Protein AF-A0A120FIR7-F1 (afdb_monomer)

Structure (mmCIF, N/CA/C/O backbone):
data_AF-A0A120FIR7-F1
#
_entry.id   AF-A0A120FIR7-F1
#
loop_
_atom_site.group_PDB
_atom_site.id
_atom_site.type_symbol
_atom_site.label_atom_id
_atom_site.label_alt_id
_atom_site.label_comp_id
_a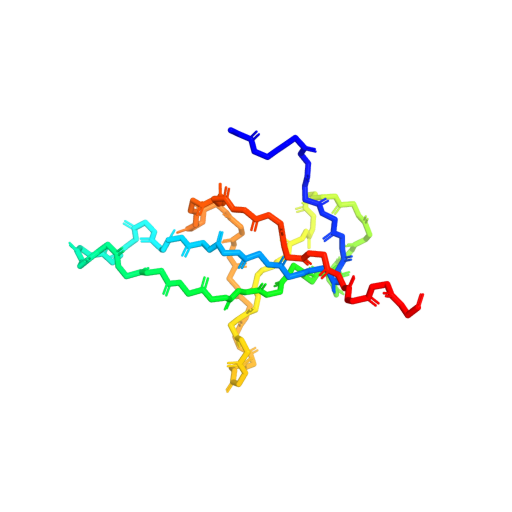tom_site.label_asym_id
_atom_site.label_entity_id
_atom_site.label_seq_id
_atom_site.pdbx_PDB_ins_code
_atom_site.Cartn_x
_atom_site.Cartn_y
_atom_site.Cartn_z
_atom_site.occupancy
_atom_site.B_iso_or_equiv
_atom_site.auth_seq_id
_atom_site.auth_comp_id
_atom_site.auth_asym_id
_atom_site.auth_atom_id
_atom_site.pdbx_PDB_model_num
ATOM 1 N N . MET A 1 1 ? -4.509 -11.667 3.380 1.00 49.91 1 MET A N 1
ATOM 2 C CA . MET A 1 1 ? -3.194 -11.337 2.797 1.00 49.91 1 MET A CA 1
ATOM 3 C C . MET A 1 1 ? -3.475 -10.743 1.434 1.00 49.91 1 MET A C 1
ATOM 5 O O . MET A 1 1 ? -4.220 -11.362 0.687 1.00 49.91 1 MET A O 1
ATOM 9 N N . ILE A 1 2 ? -3.006 -9.524 1.172 1.00 66.69 2 ILE A N 1
ATOM 10 C CA . ILE A 1 2 ? -3.046 -8.938 -0.172 1.00 66.69 2 ILE A CA 1
ATOM 11 C C . ILE A 1 2 ? -1.873 -9.560 -0.939 1.00 66.69 2 ILE A C 1
ATOM 13 O O . ILE A 1 2 ? -0.730 -9.441 -0.495 1.00 66.69 2 ILE A O 1
ATOM 17 N N . ASP A 1 3 ? -2.154 -10.260 -2.037 1.00 69.56 3 ASP A N 1
ATOM 18 C CA . ASP A 1 3 ? -1.130 -10.897 -2.868 1.00 69.56 3 ASP A CA 1
ATOM 19 C C . ASP A 1 3 ? -0.475 -9.853 -3.778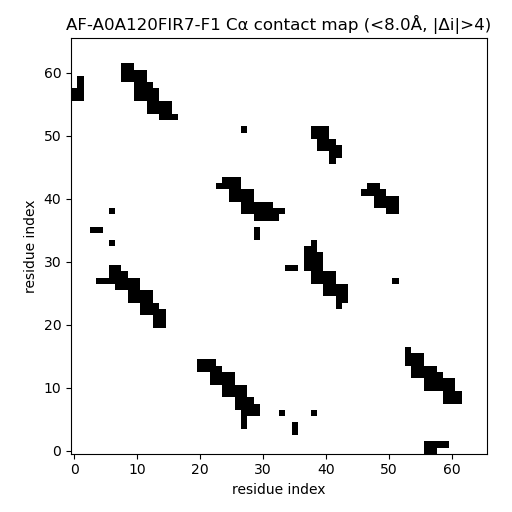 1.00 69.56 3 ASP A C 1
ATOM 21 O O . ASP A 1 3 ? -0.932 -9.589 -4.887 1.00 69.56 3 ASP A O 1
ATOM 25 N N . GLY A 1 4 ? 0.607 -9.255 -3.279 1.00 85.94 4 GLY A N 1
ATOM 26 C CA . GLY A 1 4 ? 1.398 -8.267 -4.008 1.00 85.94 4 GLY A CA 1
ATOM 27 C C . GLY A 1 4 ? 0.816 -6.855 -3.935 1.00 85.94 4 GLY A C 1
ATOM 28 O O . GLY A 1 4 ? -0.369 -6.619 -4.157 1.00 85.94 4 GLY A O 1
ATOM 29 N N . LEU A 1 5 ? 1.679 -5.896 -3.609 1.00 93.00 5 LEU A N 1
ATOM 30 C CA . LEU A 1 5 ? 1.342 -4.478 -3.661 1.00 93.00 5 LEU A CA 1
ATOM 31 C C . LEU A 1 5 ? 1.428 -3.984 -5.106 1.00 93.00 5 LEU A C 1
ATOM 33 O O . LEU A 1 5 ? 2.304 -4.417 -5.856 1.00 93.00 5 LEU A O 1
ATOM 37 N N . ILE A 1 6 ? 0.536 -3.072 -5.483 1.00 94.38 6 ILE A N 1
ATOM 38 C CA . ILE A 1 6 ? 0.539 -2.413 -6.789 1.00 94.38 6 ILE A CA 1
ATOM 39 C C . ILE A 1 6 ? 1.087 -0.999 -6.595 1.00 94.38 6 ILE A C 1
ATOM 41 O O . ILE A 1 6 ? 0.703 -0.307 -5.653 1.00 94.38 6 ILE A O 1
ATOM 45 N N . ALA A 1 7 ? 2.008 -0.591 -7.465 1.00 94.62 7 ALA A N 1
ATOM 46 C CA . ALA A 1 7 ? 2.568 0.754 -7.441 1.00 94.62 7 ALA A CA 1
ATOM 47 C C . ALA A 1 7 ? 1.487 1.816 -7.685 1.00 94.62 7 ALA A C 1
ATOM 49 O O . ALA A 1 7 ? 0.568 1.606 -8.472 1.00 94.62 7 ALA A O 1
ATOM 50 N N . ASP A 1 8 ? 1.632 2.951 -7.008 1.00 93.75 8 ASP A N 1
ATOM 51 C CA . ASP A 1 8 ? 0.802 4.157 -7.096 1.00 93.75 8 ASP A CA 1
ATOM 52 C C . ASP A 1 8 ? -0.668 3.984 -6.666 1.00 93.75 8 ASP A C 1
ATOM 54 O O . ASP A 1 8 ? -1.456 4.931 -6.724 1.00 93.75 8 ASP A O 1
ATOM 58 N N . GLU A 1 9 ? -1.020 2.812 -6.137 1.00 95.12 9 GLU A N 1
ATOM 59 C CA . GLU A 1 9 ? -2.349 2.470 -5.637 1.00 95.12 9 GLU A CA 1
ATOM 60 C C . GLU A 1 9 ? -2.511 2.751 -4.135 1.00 95.12 9 GLU A C 1
ATOM 62 O O . GLU A 1 9 ? -1.541 2.842 -3.374 1.00 95.12 9 GLU A O 1
ATOM 67 N N . HIS A 1 10 ? -3.768 2.873 -3.697 1.00 95.62 10 HIS A N 1
ATOM 68 C CA . HIS A 1 10 ? -4.117 3.224 -2.320 1.00 95.62 10 HIS A CA 1
ATOM 69 C C . HIS A 1 10 ? -4.647 2.025 -1.535 1.00 95.62 10 HIS A C 1
ATOM 71 O O . HIS A 1 10 ? -5.397 1.206 -2.057 1.00 95.62 10 HIS A O 1
ATOM 77 N N . TYR A 1 11 ? -4.315 1.938 -0.251 1.00 96.38 11 TYR A N 1
ATOM 78 C CA . TYR A 1 11 ? -4.713 0.822 0.603 1.00 96.38 11 TYR A CA 1
ATOM 79 C C . TYR A 1 11 ? -5.162 1.301 1.980 1.00 96.38 11 TYR A C 1
ATOM 81 O O . TYR A 1 11 ? -4.596 2.238 2.540 1.00 96.38 11 TYR A O 1
ATOM 89 N N . TRP A 1 12 ? -6.143 0.603 2.550 1.00 96.19 12 TRP A N 1
ATOM 90 C CA . TRP A 1 12 ? -6.391 0.635 3.987 1.00 96.19 12 TRP A CA 1
ATOM 91 C C . TRP A 1 12 ? -5.352 -0.217 4.693 1.00 96.19 12 TRP A C 1
ATOM 93 O O . TRP A 1 12 ? -5.190 -1.405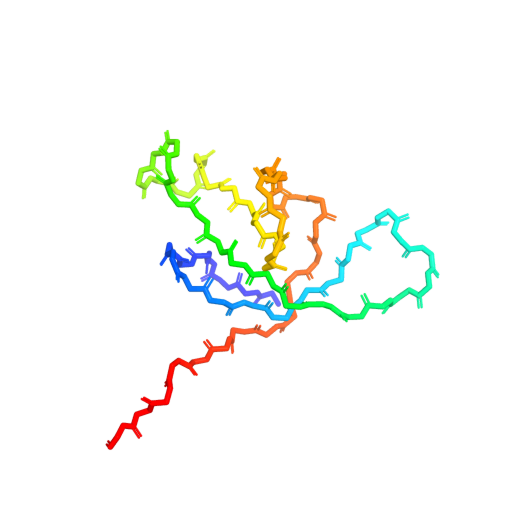 4.386 1.00 96.19 12 TRP A O 1
ATOM 103 N N . VAL A 1 13 ? -4.683 0.390 5.665 1.00 95.50 13 VAL A N 1
ATOM 104 C CA . VAL A 1 13 ? -3.651 -0.259 6.462 1.00 95.50 13 VAL A CA 1
ATOM 105 C C . VAL A 1 13 ? -3.821 0.039 7.940 1.00 95.50 13 VAL A C 1
ATOM 107 O O . VAL A 1 13 ? -4.468 1.009 8.339 1.00 95.50 13 VAL A O 1
ATOM 110 N N . ARG A 1 14 ? -3.170 -0.785 8.750 1.00 94.44 14 ARG A N 1
ATOM 111 C CA . ARG A 1 14 ? -2.919 -0.535 10.165 1.00 94.44 14 ARG A CA 1
ATOM 112 C C . ARG A 1 14 ? -1.414 -0.469 10.391 1.00 94.44 14 ARG A C 1
ATOM 114 O O . ARG A 1 14 ? -0.695 -1.361 9.947 1.00 94.44 14 ARG A O 1
ATOM 121 N N . ALA A 1 15 ? -0.929 0.575 11.059 1.00 91.56 15 ALA A N 1
ATOM 122 C CA . ALA A 1 15 ? 0.477 0.640 11.455 1.00 91.56 15 ALA A CA 1
ATOM 123 C C . ALA A 1 15 ? 0.738 -0.370 12.578 1.00 91.56 15 ALA A C 1
ATOM 125 O O . ALA A 1 15 ? -0.008 -0.412 13.554 1.00 91.56 15 ALA A O 1
ATOM 126 N N . LYS A 1 16 ? 1.798 -1.172 12.463 1.00 91.31 16 LYS A N 1
ATOM 127 C CA . LYS A 1 16 ? 2.147 -2.177 13.483 1.00 91.31 16 LYS A CA 1
ATOM 128 C C . LYS A 1 16 ? 2.663 -1.553 14.779 1.00 91.31 16 LYS A C 1
ATOM 130 O O . LYS A 1 16 ? 2.601 -2.188 15.823 1.00 91.31 16 LYS A O 1
ATOM 135 N N . SER A 1 17 ? 3.186 -0.332 14.705 1.00 85.31 17 SER A N 1
ATOM 136 C CA . SER A 1 17 ? 3.685 0.434 15.850 1.00 85.31 17 SER A CA 1
ATOM 137 C C . SER A 1 17 ? 2.590 1.171 16.626 1.00 85.31 17 SER A C 1
ATOM 139 O O . SER A 1 17 ? 2.862 1.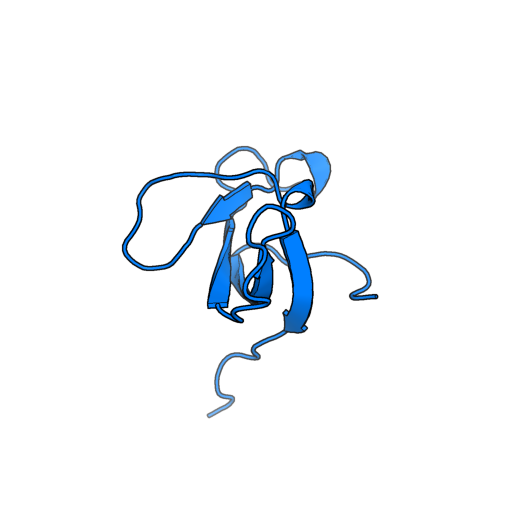669 17.716 1.00 85.31 17 SER A O 1
ATOM 141 N N . ALA A 1 18 ? 1.375 1.273 16.079 1.00 77.00 18 ALA A N 1
ATOM 142 C CA . ALA A 1 18 ? 0.268 1.970 16.717 1.00 77.00 18 ALA A CA 1
ATOM 143 C C . ALA A 1 18 ? -0.576 0.988 17.548 1.00 77.00 18 ALA A C 1
ATOM 145 O O . ALA A 1 18 ? -1.252 0.116 17.004 1.00 77.00 18 ALA A O 1
ATOM 146 N N . ASP A 1 19 ? -0.556 1.152 18.874 1.00 70.25 19 ASP A N 1
ATOM 147 C CA . ASP A 1 19 ? -1.316 0.314 19.821 1.00 70.25 19 ASP A CA 1
ATOM 148 C C . ASP A 1 19 ? -2.837 0.554 19.779 1.00 70.25 19 ASP A C 1
ATOM 150 O O . ASP A 1 19 ? -3.612 -0.213 20.350 1.00 70.25 19 ASP A O 1
ATOM 154 N N . ASP A 1 20 ? -3.291 1.616 19.113 1.00 80.75 20 ASP A N 1
ATOM 155 C CA . ASP A 1 20 ? -4.706 1.996 19.058 1.00 80.75 20 ASP A CA 1
ATOM 156 C C . ASP A 1 20 ? -5.504 1.245 17.978 1.00 80.75 20 ASP A C 1
ATOM 158 O O . ASP A 1 20 ? -6.735 1.312 17.949 1.00 80.75 20 ASP A O 1
ATOM 162 N N . GLY A 1 21 ? -4.819 0.506 17.100 1.00 79.75 21 GLY A N 1
ATOM 163 C CA . GLY A 1 21 ? -5.440 -0.220 15.998 1.00 79.75 21 GLY A CA 1
ATOM 164 C C . GLY A 1 21 ? -6.071 0.681 14.934 1.00 79.75 21 GLY A C 1
ATOM 165 O O . GLY A 1 21 ? -6.893 0.192 14.153 1.00 79.75 21 GLY A O 1
ATOM 166 N N . THR A 1 22 ? -5.705 1.965 14.891 1.00 89.56 22 THR A N 1
ATOM 167 C CA . THR A 1 22 ? -6.273 2.938 13.957 1.00 89.56 22 THR A CA 1
ATOM 168 C C . THR A 1 22 ? -5.989 2.541 12.509 1.00 89.56 22 THR A C 1
ATOM 170 O O . THR A 1 22 ? -4.855 2.247 12.119 1.00 89.56 22 THR A O 1
ATOM 173 N N . LEU A 1 23 ? -7.051 2.544 11.700 1.00 94.06 23 LEU A N 1
ATOM 174 C CA . LEU A 1 23 ? -6.965 2.356 10.257 1.00 94.06 23 LEU A CA 1
ATOM 175 C C . LEU A 1 23 ? -6.660 3.681 9.575 1.00 94.06 23 LEU A C 1
ATOM 177 O O . LEU A 1 23 ? -7.285 4.700 9.870 1.00 94.06 23 LEU A O 1
ATOM 181 N N . GLN A 1 24 ? -5.752 3.645 8.611 1.00 94.00 24 GLN A N 1
ATOM 182 C CA . GLN A 1 24 ? -5.431 4.795 7.777 1.00 94.00 24 GLN A CA 1
ATOM 183 C C . GLN A 1 24 ? -5.284 4.392 6.316 1.00 94.00 24 GLN A C 1
ATOM 185 O O . GLN A 1 24 ? -5.032 3.229 5.994 1.00 94.00 24 GLN A O 1
ATOM 190 N N . VAL A 1 25 ? -5.460 5.374 5.437 1.00 95.44 25 VAL A N 1
ATOM 191 C CA . VAL A 1 25 ? -5.191 5.222 4.010 1.00 95.44 25 VAL A CA 1
ATOM 192 C C . VAL A 1 25 ? -3.729 5.542 3.761 1.00 95.44 25 VAL A C 1
ATOM 194 O O . VAL A 1 25 ? -3.218 6.539 4.265 1.00 95.44 25 VAL A O 1
ATOM 197 N N . VAL A 1 26 ? -3.077 4.719 2.953 1.00 95.81 26 VAL A N 1
ATOM 198 C CA . VAL A 1 26 ? -1.731 4.977 2.443 1.00 95.81 26 VAL A CA 1
ATOM 199 C C . VAL A 1 26 ? -1.675 4.764 0.942 1.00 95.81 26 VAL A C 1
ATOM 201 O O . VAL A 1 26 ? -2.519 4.063 0.385 1.00 95.81 26 VAL A O 1
ATOM 204 N N . GLN A 1 27 ? -0.664 5.338 0.302 1.00 96.44 27 GLN A N 1
ATOM 205 C CA . GLN A 1 27 ? -0.301 5.050 -1.079 1.00 96.44 27 GLN A CA 1
ATOM 206 C C . GLN A 1 27 ? 0.978 4.211 -1.111 1.00 96.44 27 GLN A C 1
ATOM 208 O O . GLN A 1 27 ? 1.928 4.487 -0.375 1.00 96.44 27 GLN A O 1
ATOM 213 N N . VAL A 1 28 ? 1.017 3.201 -1.975 1.00 96.06 28 VAL A N 1
ATOM 214 C CA . VAL A 1 28 ? 2.253 2.484 -2.305 1.00 96.06 28 VAL A CA 1
ATOM 215 C C . VAL A 1 28 ? 2.989 3.280 -3.377 1.00 96.06 28 VAL A C 1
ATOM 217 O O . VAL A 1 28 ? 2.431 3.558 -4.428 1.00 96.06 28 VAL A O 1
ATOM 220 N N . SER A 1 29 ? 4.243 3.643 -3.133 1.00 95.44 29 SER A N 1
ATOM 221 C CA . SER A 1 29 ? 5.064 4.429 -4.055 1.00 95.44 29 SER A CA 1
ATOM 222 C C . SER A 1 29 ? 6.236 3.618 -4.591 1.00 95.44 29 SER A C 1
ATOM 224 O O . SER A 1 29 ? 6.986 3.007 -3.823 1.00 95.44 29 SER A O 1
ATOM 226 N N . SER A 1 30 ? 6.439 3.681 -5.907 1.00 95.69 30 SER A N 1
ATOM 227 C CA . SER A 1 30 ? 7.576 3.084 -6.619 1.00 95.69 30 SER A CA 1
ATOM 228 C C . SER A 1 30 ? 8.706 4.082 -6.903 1.00 95.69 30 SER A C 1
ATOM 230 O O . SER A 1 30 ? 9.503 3.869 -7.817 1.00 95.69 30 SER A O 1
ATOM 232 N N . VAL A 1 31 ? 8.795 5.192 -6.155 1.00 95.25 31 VAL A N 1
ATOM 233 C CA . VAL A 1 31 ? 9.795 6.249 -6.416 1.00 95.25 31 VAL A CA 1
ATOM 234 C C . VAL A 1 31 ? 11.242 5.743 -6.335 1.00 95.25 31 VAL A C 1
ATOM 236 O O . VAL A 1 31 ? 12.113 6.257 -7.035 1.00 95.25 31 VAL A O 1
ATOM 239 N N . PHE A 1 32 ? 11.503 4.713 -5.523 1.00 93.50 32 PHE A N 1
ATOM 240 C CA . PHE A 1 32 ? 12.832 4.110 -5.373 1.00 93.50 32 PHE A CA 1
ATOM 241 C C . PHE A 1 32 ? 13.098 2.956 -6.349 1.00 93.50 32 PHE A C 1
ATOM 243 O O . PHE A 1 32 ? 14.232 2.491 -6.445 1.00 93.50 32 PHE A O 1
ATOM 250 N N . GLY A 1 33 ? 12.087 2.501 -7.091 1.00 94.31 33 GLY A N 1
ATOM 251 C CA . GLY A 1 33 ? 12.226 1.437 -8.077 1.00 94.31 33 GLY A CA 1
ATOM 252 C C . GLY A 1 33 ? 10.890 0.775 -8.435 1.00 94.31 33 GLY A C 1
ATOM 253 O O . GLY A 1 33 ? 9.958 0.780 -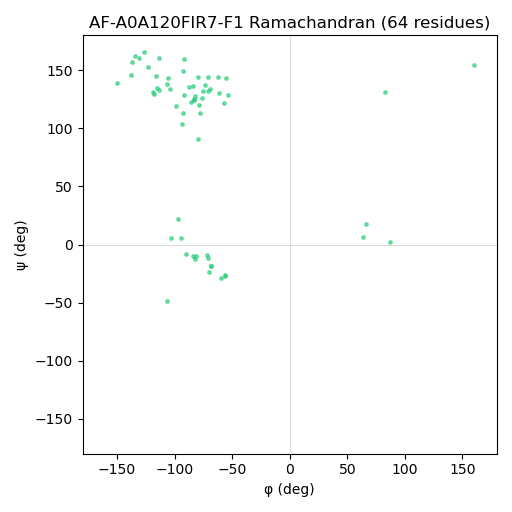7.631 1.00 94.31 33 GLY A O 1
ATOM 254 N N . PRO A 1 34 ? 10.781 0.184 -9.639 1.00 92.69 34 PRO A N 1
ATOM 255 C CA . PRO A 1 34 ? 9.532 -0.390 -10.140 1.00 92.69 34 PRO A CA 1
ATOM 256 C C . PRO A 1 34 ? 9.234 -1.802 -9.613 1.00 92.69 34 PRO A C 1
ATOM 258 O O . PRO A 1 34 ? 8.149 -2.321 -9.863 1.00 92.69 34 PRO A O 1
ATOM 261 N N . THR A 1 35 ? 10.180 -2.455 -8.934 1.00 92.06 35 THR A N 1
ATOM 262 C CA . THR A 1 35 ? 9.972 -3.792 -8.365 1.00 92.06 35 THR A CA 1
ATOM 263 C C . THR A 1 35 ? 9.488 -3.696 -6.912 1.00 92.06 35 THR A C 1
ATOM 265 O O . THR A 1 35 ? 9.878 -2.764 -6.205 1.00 92.06 35 THR A O 1
ATOM 268 N N . PRO A 1 36 ? 8.672 -4.659 -6.429 1.00 91.81 36 PRO A N 1
ATOM 269 C CA . PRO A 1 36 ? 8.078 -4.601 -5.088 1.00 91.81 36 PRO A CA 1
ATOM 270 C C . PRO A 1 36 ? 9.074 -4.453 -3.932 1.00 91.81 36 PRO A C 1
ATOM 272 O O . PRO A 1 36 ? 8.724 -3.924 -2.884 1.00 91.81 36 PRO A O 1
ATOM 275 N N . GLU A 1 37 ? 10.317 -4.901 -4.117 1.00 92.75 37 GLU A N 1
ATOM 276 C CA . GLU A 1 37 ? 11.395 -4.776 -3.126 1.00 92.75 37 GLU A CA 1
ATOM 277 C C . GLU A 1 37 ? 11.869 -3.329 -2.902 1.00 92.75 37 GLU A C 1
ATOM 279 O O . GLU A 1 37 ? 12.474 -3.041 -1.873 1.00 92.75 37 GLU A O 1
ATOM 284 N N . PHE A 1 38 ? 11.573 -2.417 -3.835 1.00 94.06 38 PHE A N 1
ATOM 285 C CA . PHE A 1 38 ? 11.855 -0.983 -3.716 1.00 94.06 38 PHE A CA 1
ATOM 286 C C . PHE A 1 38 ? 10.609 -0.157 -3.386 1.00 94.06 38 PHE A C 1
ATOM 288 O O . PHE A 1 38 ? 10.668 1.074 -3.378 1.00 94.06 38 PHE A O 1
ATOM 295 N N . PHE A 1 39 ? 9.467 -0.799 -3.138 1.00 96.31 39 PHE A N 1
ATOM 296 C CA . PHE A 1 39 ? 8.259 -0.064 -2.801 1.00 96.31 39 PHE A CA 1
ATOM 297 C C . PHE A 1 39 ? 8.357 0.542 -1.408 1.00 96.31 39 PHE A C 1
ATOM 299 O O . PHE A 1 39 ? 8.908 -0.032 -0.472 1.00 96.31 39 PHE A O 1
ATOM 306 N N . SER A 1 40 ? 7.772 1.722 -1.286 1.00 96.25 40 SER A N 1
ATOM 307 C CA . SER A 1 40 ? 7.623 2.450 -0.033 1.00 96.25 40 SER A CA 1
ATOM 308 C C . SER A 1 40 ? 6.162 2.818 0.176 1.00 96.25 40 SER A C 1
ATOM 310 O O . SER A 1 40 ? 5.350 2.724 -0.745 1.00 96.25 40 SER A O 1
ATOM 312 N N . VAL A 1 41 ? 5.816 3.224 1.389 1.00 96.19 41 VAL A N 1
ATOM 313 C CA . VAL A 1 41 ? 4.465 3.644 1.758 1.00 96.19 41 VAL A CA 1
ATOM 314 C C . VAL A 1 41 ? 4.471 5.119 2.127 1.00 96.19 41 VAL A C 1
ATOM 316 O O . VAL A 1 41 ? 5.331 5.559 2.889 1.00 96.19 41 VAL A O 1
ATOM 319 N N . ILE A 1 42 ? 3.498 5.865 1.611 1.00 95.69 42 ILE A N 1
ATOM 320 C CA . ILE A 1 42 ? 3.296 7.284 1.905 1.00 95.69 42 ILE A CA 1
ATOM 321 C C . ILE A 1 42 ? 1.923 7.460 2.549 1.00 95.69 42 ILE A C 1
ATOM 323 O O . ILE A 1 42 ? 0.914 6.968 2.037 1.00 95.69 42 ILE A O 1
ATOM 327 N N . VAL A 1 43 ? 1.873 8.185 3.664 1.00 93.00 43 VAL A N 1
ATOM 328 C CA . VAL A 1 43 ? 0.607 8.641 4.252 1.00 93.00 43 VAL A CA 1
ATOM 329 C C . VAL A 1 43 ? 0.181 9.923 3.526 1.00 93.00 43 VAL A C 1
ATOM 331 O O . VAL A 1 43 ? 0.970 10.867 3.491 1.00 93.00 43 VAL A O 1
ATOM 334 N N . PRO A 1 44 ? -1.034 10.014 2.950 1.00 90.12 44 PRO A N 1
ATOM 335 C CA . PRO A 1 44 ? -1.485 11.217 2.260 1.00 90.12 44 PRO A CA 1
ATOM 336 C C . PRO A 1 44 ? -1.363 12.467 3.140 1.00 90.12 44 PRO A C 1
ATOM 338 O O . PRO A 1 44 ? -1.840 12.490 4.274 1.00 90.12 44 PRO A O 1
ATOM 341 N N . GLY A 1 45 ? -0.726 13.512 2.610 1.00 88.38 45 GLY A N 1
ATOM 342 C CA . GLY A 1 45 ? -0.421 14.741 3.353 1.00 88.38 45 GLY A CA 1
ATOM 343 C C . GLY A 1 45 ? 0.901 14.710 4.133 1.00 88.38 45 GLY A C 1
ATOM 344 O O . GLY A 1 45 ? 1.226 15.693 4.796 1.00 88.38 45 GLY A O 1
ATOM 345 N N . SER A 1 46 ? 1.661 13.618 4.043 1.00 88.75 46 SER A N 1
ATOM 346 C CA . SER A 1 46 ? 3.036 13.492 4.525 1.00 88.75 46 SER A CA 1
ATOM 347 C C . SER A 1 46 ? 3.983 13.250 3.350 1.00 88.75 46 SER A C 1
ATOM 349 O O . SER A 1 46 ? 3.643 12.523 2.422 1.00 88.75 46 SER A O 1
ATOM 351 N N . ASP A 1 47 ? 5.195 13.795 3.436 1.00 86.88 47 ASP A N 1
ATOM 352 C CA . ASP A 1 47 ? 6.280 13.530 2.478 1.00 86.88 47 ASP A CA 1
ATOM 353 C C . ASP A 1 47 ? 7.213 12.401 2.967 1.00 86.88 47 ASP A C 1
ATOM 355 O O . ASP A 1 47 ? 8.266 12.133 2.384 1.00 86.88 47 ASP A O 1
ATOM 359 N N . GLN A 1 48 ? 6.871 11.757 4.089 1.00 92.38 48 GLN A N 1
ATOM 360 C CA . GLN A 1 48 ? 7.668 10.683 4.669 1.00 92.38 48 GLN A CA 1
ATOM 361 C C . GLN A 1 48 ? 7.371 9.345 3.987 1.00 92.38 48 GLN A C 1
ATOM 363 O O . GLN A 1 48 ? 6.226 8.899 3.919 1.00 92.38 48 GLN A O 1
ATOM 368 N N . HIS A 1 49 ? 8.439 8.688 3.539 1.00 94.69 49 HIS A N 1
ATOM 369 C CA . HIS A 1 49 ? 8.403 7.325 3.032 1.00 94.69 49 HIS A CA 1
ATOM 370 C C . HIS A 1 49 ? 8.682 6.337 4.164 1.00 94.69 49 HIS A C 1
ATOM 372 O O . HIS A 1 49 ? 9.687 6.449 4.868 1.00 94.69 49 HIS A O 1
ATOM 378 N N . HIS A 1 50 ? 7.803 5.354 4.300 1.00 94.56 50 HIS A N 1
ATOM 379 C CA . HIS A 1 50 ? 7.898 4.273 5.274 1.00 94.56 50 HIS A CA 1
ATOM 380 C C . HIS A 1 50 ? 8.113 2.928 4.580 1.00 94.56 50 HIS A C 1
ATOM 382 O O . HIS A 1 50 ? 7.803 2.783 3.391 1.00 94.56 50 HIS A O 1
ATOM 388 N N . SER A 1 51 ? 8.605 1.931 5.320 1.00 94.38 51 SER A N 1
ATOM 389 C CA . SER A 1 51 ? 8.676 0.574 4.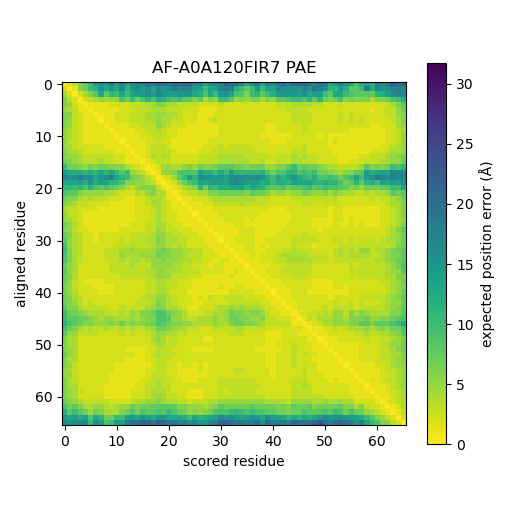783 1.00 94.38 51 SER A CA 1
ATOM 390 C C . SER A 1 51 ? 7.267 -0.029 4.739 1.00 94.38 51 SER A C 1
ATOM 392 O O . SER A 1 51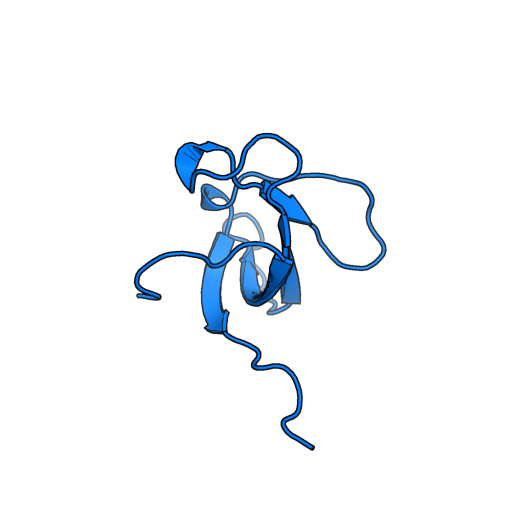 ? 6.516 0.107 5.709 1.00 94.38 51 SER A O 1
ATOM 394 N N . PRO A 1 52 ? 6.873 -0.740 3.667 1.00 94.69 52 PRO A N 1
ATOM 395 C CA . PRO A 1 52 ? 5.617 -1.487 3.657 1.00 94.69 52 PRO A CA 1
ATOM 396 C C . PRO A 1 52 ? 5.513 -2.500 4.804 1.00 94.69 52 PRO A C 1
ATOM 398 O O . PRO A 1 52 ? 4.413 -2.810 5.258 1.00 94.69 52 PRO A O 1
ATOM 401 N N . GLU A 1 53 ? 6.644 -2.999 5.310 1.00 93.38 53 GLU A N 1
ATOM 402 C CA . GLU A 1 53 ? 6.672 -3.957 6.417 1.00 93.38 53 GLU A CA 1
ATOM 403 C C . GLU A 1 53 ? 6.216 -3.361 7.756 1.00 93.38 53 GLU A C 1
ATOM 405 O O . GLU A 1 53 ? 5.814 -4.118 8.642 1.00 93.38 53 GLU A O 1
ATOM 410 N N . ASP A 1 54 ? 6.212 -2.033 7.894 1.00 93.19 54 ASP A N 1
ATOM 411 C CA . ASP A 1 54 ? 5.730 -1.327 9.087 1.00 93.19 54 ASP A CA 1
ATOM 412 C C . ASP A 1 54 ? 4.198 -1.390 9.214 1.00 93.19 54 ASP A C 1
ATOM 414 O O . ASP A 1 54 ? 3.630 -1.033 10.252 1.00 93.19 54 ASP A O 1
ATOM 418 N N . PHE A 1 55 ? 3.513 -1.878 8.175 1.00 93.44 55 PHE A N 1
ATOM 419 C CA . PHE A 1 55 ? 2.062 -1.883 8.072 1.00 93.44 55 PHE A CA 1
ATOM 420 C C . PHE A 1 55 ? 1.489 -3.281 7.853 1.00 93.44 55 PHE A C 1
ATOM 422 O O . PHE A 1 55 ? 2.103 -4.190 7.293 1.00 93.44 55 PHE A O 1
ATOM 429 N N . GLU A 1 56 ? 0.256 -3.449 8.305 1.00 94.19 56 GLU A N 1
ATOM 430 C CA . GLU A 1 56 ? -0.627 -4.531 7.907 1.00 94.19 56 GLU A CA 1
ATOM 431 C C . GLU A 1 56 ? -1.589 -4.014 6.834 1.00 94.19 56 GLU A C 1
ATOM 433 O O . GLU A 1 56 ? -2.375 -3.100 7.087 1.00 94.19 56 GLU A O 1
ATOM 438 N N . PHE A 1 57 ? -1.538 -4.611 5.643 1.00 94.38 57 PHE A N 1
ATOM 439 C CA . PHE A 1 57 ? -2.418 -4.266 4.528 1.00 94.38 57 PHE A CA 1
ATOM 440 C C . PHE A 1 57 ? -3.743 -5.021 4.614 1.00 94.38 57 PHE A C 1
ATOM 442 O O . PHE A 1 57 ? -3.766 -6.254 4.627 1.00 94.38 57 PHE A O 1
ATOM 449 N N . ILE A 1 58 ? -4.844 -4.269 4.646 1.00 94.81 58 ILE A N 1
ATOM 450 C CA . ILE A 1 58 ? -6.183 -4.795 4.933 1.00 94.81 58 ILE A CA 1
ATOM 451 C C . ILE A 1 58 ? -7.038 -4.846 3.669 1.00 94.81 58 ILE A C 1
ATOM 453 O O . ILE A 1 58 ? -7.643 -5.880 3.390 1.00 94.81 58 ILE A O 1
ATOM 457 N N . ALA A 1 59 ? -7.086 -3.758 2.895 1.00 94.81 59 ALA A N 1
ATOM 458 C CA . ALA A 1 59 ? -7.888 -3.693 1.675 1.00 94.81 59 ALA A CA 1
ATOM 459 C C . ALA A 1 59 ? -7.275 -2.755 0.629 1.00 94.81 59 ALA A C 1
ATOM 461 O O . ALA A 1 59 ? -6.825 -1.661 0.966 1.00 94.81 59 ALA A O 1
ATOM 462 N N . HIS A 1 60 ? -7.302 -3.172 -0.639 1.00 95.31 60 HIS A N 1
ATOM 463 C CA . HIS A 1 60 ? -7.003 -2.310 -1.788 1.00 95.31 60 HIS A CA 1
ATOM 464 C C . HIS A 1 60 ? -8.184 -1.373 -2.048 1.00 95.31 60 HIS A C 1
ATOM 466 O O . HIS A 1 60 ? -9.337 -1.809 -2.075 1.00 95.31 60 HIS A O 1
ATOM 472 N N . ILE A 1 61 ? -7.899 -0.086 -2.217 1.00 94.62 61 ILE A N 1
ATOM 473 C CA . ILE A 1 61 ? -8.870 0.931 -2.600 1.00 94.62 61 ILE A CA 1
ATOM 474 C C . ILE A 1 61 ? -8.805 1.066 -4.116 1.00 94.62 61 ILE A C 1
ATOM 476 O O . ILE A 1 61 ? -7.885 1.671 -4.658 1.00 9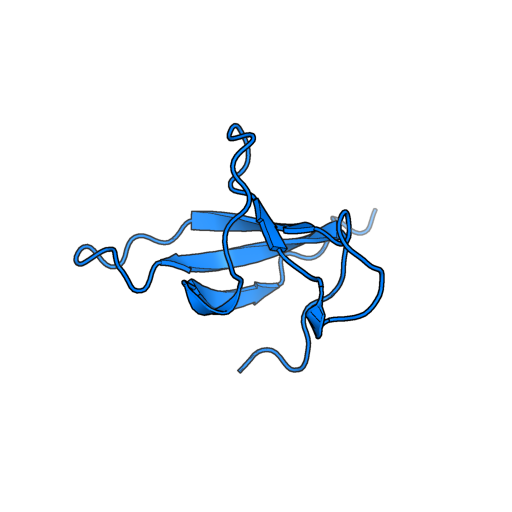4.62 61 ILE A O 1
ATOM 480 N N . LEU A 1 62 ? -9.799 0.498 -4.793 1.00 91.38 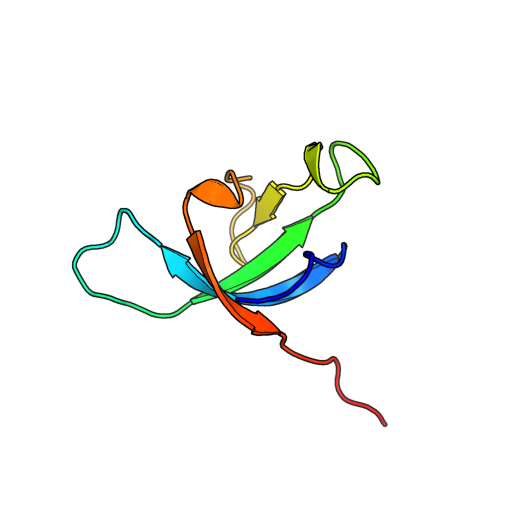62 LEU A N 1
ATOM 481 C CA . LEU A 1 62 ? -9.927 0.627 -6.237 1.00 91.38 62 LEU A CA 1
ATOM 482 C C . LEU A 1 62 ? -10.292 2.066 -6.599 1.00 91.38 62 LEU A C 1
ATOM 484 O O . LEU A 1 62 ? -11.207 2.652 -6.010 1.00 91.38 62 LEU A O 1
ATOM 488 N N . ALA A 1 63 ? -9.606 2.612 -7.601 1.00 83.06 63 ALA A N 1
ATOM 489 C CA . ALA A 1 63 ? -10.022 3.861 -8.213 1.00 83.06 63 ALA A CA 1
ATOM 490 C C . ALA A 1 63 ? -11.481 3.746 -8.705 1.00 83.06 63 ALA A C 1
ATOM 492 O O . ALA A 1 63 ? -11.883 2.681 -9.190 1.00 83.06 63 ALA A O 1
ATOM 493 N N . PRO A 1 64 ? -12.289 4.818 -8.604 1.00 84.12 64 PRO A N 1
ATOM 494 C CA . PRO A 1 64 ? -13.645 4.806 -9.129 1.00 84.12 64 PRO A CA 1
ATOM 495 C C . PRO A 1 64 ? -13.628 4.465 -10.622 1.00 84.12 64 PRO A C 1
ATOM 497 O O . PRO A 1 64 ? -13.007 5.167 -11.420 1.00 84.12 64 PRO A O 1
ATOM 500 N N . SER A 1 65 ? -14.323 3.398 -11.007 1.00 79.69 65 SER A N 1
ATOM 501 C CA . SER A 1 65 ? -14.636 3.132 -12.408 1.00 79.69 65 SER A CA 1
ATOM 502 C C . SER A 1 65 ? -15.798 4.040 -12.807 1.00 79.69 65 SER A C 1
ATOM 504 O O . SER A 1 65 ? -16.887 3.911 -12.241 1.00 79.69 65 SER A O 1
ATOM 506 N N . GLY A 1 66 ? -15.539 4.989 -13.707 1.00 56.09 66 GLY A N 1
ATOM 507 C CA . GLY A 1 66 ? -16.580 5.817 -14.327 1.00 56.09 66 GLY A CA 1
ATOM 508 C C . GLY A 1 66 ? -17.525 5.026 -15.222 1.00 56.09 66 GLY A C 1
ATOM 509 O O . GLY A 1 66 ? -17.177 3.883 -15.599 1.00 56.09 66 GLY A O 1
#

Organism: NCBI:txid1864509

pLDDT: mean 90.01, std 9.3, range [49.91, 96.44]

Secondary structure (DSSP, 8-state):
--SSPPTT-EEEEEETT-TT--EEEEEEE-TT-SSGGG-EEE-TT---EE-GGGEEEEEEEPPP--

Sequence (66 aa):
MIDGLIADEHYWVRAKSADDGTLQVVQVSSVFGPTPEFFSVIVPGSDQHHSPEDFEFIAHILAPSG

Nearest PDB structures (foldseek):
  8qkh-assembly1_s  TM=4.941E-01  e=1.906E+00  Staphylococcus phage 812
  7bu9-assembly2_C  TM=5.078E-01  e=4.352E+00  Homo sapiens
  5lug-assembly2_B  TM=4.306E-01  e=2.022E+00  Homo sapiens
  7ea1-assembly2_C  TM=5.410E-01  e=6.199E+00  Homo sapiens
  5jsg-assembly2_B  TM=4.415E-01  e=4.896E+00  Homo sapiens

Mean predicted aligned error: 4.16 Å

Radius of gyration: 11.58 Å; Cα contacts (8 Å, |Δi|>4): 127; chains: 1; bounding box: 29×26×34 Å

Foldseek 3Di:
DPDDDDAQFKFWKAFPPDPVRDIAIWHWHQPQHRDRVSIWIGGPVDPDTHHPVRIDTDDTDDDDDD

Solvent-accessible surface area (backbone atoms only — not comparable to full-atom values): 4082 Å² total; per-residue (Å²): 130,74,88,71,85,57,71,75,38,38,29,39,28,29,51,72,86,48,91,82,68,59,75,45,65,31,33,30,36,38,89,76,31,92,50,78,91,37,41,28,30,30,43,84,97,51,93,56,76,39,61,56,84,52,41,46,70,75,46,79,54,76,76,85,79,129